Protein AF-A0A103ED69-F1 (afdb_monomer_lite)

pLDDT: mean 93.03, std 6.97, range [55.91, 98.5]

Foldseek 3Di:
DCCVPPVPVVVVCVVVVHDDDDDFFDACCPPPQQNVRNVRDQPPPQRRHPCSVDCVRPVNVVVVVVVCVVVVVDD

Secondary structure (DSSP, 8-state):
-HHHHHSSHHHHHHHTT----------STT-TTSTT-TT---SSS-SS-TTTTSTTSHHHHHHHHHHHHHHT---

Structure (mmCIF, N/CA/C/O backbone):
data_AF-A0A103ED69-F1
#
_entry.id   AF-A0A103ED69-F1
#
loop_
_atom_site.group_PDB
_atom_site.id
_atom_site.type_symbol
_atom_site.label_atom_id
_atom_site.label_alt_id
_atom_site.label_comp_id
_atom_site.label_asym_id
_atom_site.label_entity_id
_atom_site.label_seq_id
_atom_site.pdbx_PDB_ins_code
_atom_site.Cartn_x
_atom_site.Cartn_y
_atom_site.Cartn_z
_atom_site.occupancy
_atom_site.B_iso_or_equiv
_atom_site.auth_seq_id
_atom_site.auth_comp_id
_atom_site.auth_asym_id
_atom_site.auth_atom_id
_atom_site.pdbx_PDB_model_num
ATOM 1 N N . MET A 1 1 ? 5.060 10.712 8.856 1.00 78.06 1 MET A N 1
ATOM 2 C CA . MET A 1 1 ? 3.675 10.303 9.216 1.00 78.06 1 MET A CA 1
ATOM 3 C C . MET A 1 1 ? 2.596 11.354 8.888 1.00 78.06 1 MET A C 1
ATOM 5 O O . MET A 1 1 ? 1.456 11.171 9.295 1.00 78.06 1 MET A O 1
ATOM 9 N N . THR A 1 2 ? 2.889 12.425 8.140 1.00 95.50 2 THR A N 1
ATOM 10 C CA . THR A 1 2 ? 1.922 13.508 7.855 1.00 95.50 2 THR A CA 1
ATOM 11 C C . THR A 1 2 ? 0.639 13.018 7.182 1.00 95.50 2 THR A C 1
ATOM 13 O O . THR A 1 2 ? -0.444 13.390 7.617 1.00 95.50 2 THR A O 1
ATOM 16 N N . PHE A 1 3 ? 0.742 12.126 6.189 1.00 95.44 3 PHE A N 1
ATOM 17 C CA . PHE A 1 3 ? -0.425 11.580 5.487 1.00 95.44 3 PHE A CA 1
ATOM 18 C C . PHE A 1 3 ? -1.394 10.854 6.430 1.00 95.44 3 PHE A C 1
ATOM 20 O O . PHE A 1 3 ? -2.570 11.187 6.475 1.00 95.44 3 PHE A O 1
ATOM 27 N N . VAL A 1 4 ? -0.884 9.933 7.256 1.00 97.06 4 VAL A N 1
ATOM 28 C CA . VAL A 1 4 ? -1.695 9.159 8.215 1.00 97.06 4 VAL A CA 1
ATOM 29 C C . VAL A 1 4 ? -2.471 10.067 9.173 1.00 97.06 4 VAL A C 1
ATOM 31 O O . VAL A 1 4 ? -3.590 9.740 9.546 1.00 97.06 4 VAL A O 1
ATOM 34 N N . LYS A 1 5 ? -1.894 11.207 9.573 1.00 96.88 5 LYS A N 1
ATOM 35 C CA . LYS A 1 5 ? -2.530 12.148 10.508 1.00 96.88 5 LYS A CA 1
ATOM 36 C C . LYS A 1 5 ? -3.520 13.092 9.823 1.00 96.88 5 LYS A C 1
ATOM 38 O O . LYS A 1 5 ? -4.565 13.383 10.393 1.00 96.88 5 LYS A O 1
ATOM 43 N N . ASN A 1 6 ? -3.199 13.551 8.614 1.00 97.69 6 ASN A N 1
ATOM 44 C CA . ASN A 1 6 ? -3.867 14.703 8.004 1.00 97.69 6 ASN A CA 1
ATOM 45 C C . ASN A 1 6 ? -4.769 14.347 6.814 1.00 97.69 6 ASN A C 1
ATOM 47 O O . ASN A 1 6 ? -5.470 15.223 6.320 1.00 97.69 6 ASN A O 1
ATOM 51 N N . ALA A 1 7 ? -4.791 13.093 6.350 1.00 97.31 7 ALA A N 1
ATOM 52 C CA . ALA A 1 7 ? -5.661 12.676 5.245 1.00 97.31 7 ALA A CA 1
ATOM 53 C C . ALA A 1 7 ? -7.163 12.666 5.605 1.00 97.31 7 ALA A C 1
ATOM 55 O O . ALA A 1 7 ? -8.003 12.498 4.729 1.00 97.31 7 ALA A O 1
ATOM 56 N N . GLY A 1 8 ? -7.510 12.838 6.888 1.00 97.62 8 GLY A N 1
ATOM 57 C CA . GLY A 1 8 ? -8.894 12.973 7.355 1.00 97.62 8 GLY A CA 1
ATOM 58 C C . GLY A 1 8 ? -9.652 11.657 7.547 1.00 97.62 8 GLY A C 1
ATOM 59 O O . GLY A 1 8 ? -10.777 11.682 8.034 1.00 97.62 8 GLY A O 1
ATOM 60 N N . TYR A 1 9 ? -9.051 10.505 7.230 1.00 98.25 9 TYR A N 1
ATOM 61 C CA . TYR A 1 9 ? -9.743 9.217 7.353 1.00 98.25 9 TYR A CA 1
ATOM 62 C C . TYR A 1 9 ? -9.940 8.762 8.807 1.00 98.25 9 TYR A C 1
ATOM 64 O O . TYR A 1 9 ? -10.959 8.149 9.106 1.00 98.25 9 TYR A O 1
ATOM 72 N N . ASN A 1 10 ? -9.002 9.055 9.719 1.00 97.88 10 ASN A N 1
ATOM 73 C CA . ASN A 1 10 ? -9.040 8.484 11.076 1.00 97.88 10 ASN A CA 1
ATOM 74 C C . ASN A 1 10 ? -10.266 8.919 11.900 1.00 97.88 10 ASN A C 1
ATOM 76 O O . ASN A 1 10 ? -10.902 8.028 12.457 1.00 97.88 10 ASN A O 1
ATOM 80 N N . PRO A 1 11 ? -10.660 10.212 11.955 1.00 97.69 11 PRO A N 1
ATOM 81 C CA . PRO A 1 11 ? -11.851 10.611 12.712 1.00 97.69 11 PRO A CA 1
ATOM 82 C C . PRO A 1 11 ? -13.134 9.957 12.188 1.00 97.69 11 PRO A C 1
ATOM 84 O O . PRO A 1 11 ? -14.009 9.576 12.959 1.00 97.69 11 PRO A O 1
ATOM 87 N N . TRP A 1 12 ? -13.241 9.783 10.867 1.00 98.06 12 TRP A N 1
ATOM 88 C CA . TRP A 1 12 ? -14.375 9.079 10.276 1.00 98.06 12 TRP A CA 1
ATOM 89 C C . TRP A 1 12 ? -14.354 7.590 10.635 1.00 98.06 12 TRP A C 1
ATOM 91 O O . TRP A 1 12 ? -15.380 7.027 11.003 1.00 98.06 12 TRP A O 1
ATOM 101 N N . ALA A 1 13 ? -13.186 6.954 10.572 1.00 98.25 13 ALA A N 1
ATOM 102 C CA . ALA A 1 13 ? -13.038 5.538 10.877 1.00 98.25 13 ALA A CA 1
ATOM 103 C C . ALA A 1 13 ? -13.350 5.211 12.349 1.00 98.25 13 ALA A C 1
ATOM 105 O O . ALA A 1 13 ? -14.034 4.223 12.622 1.00 98.25 13 ALA A O 1
ATOM 106 N N . GLU A 1 14 ? -12.922 6.079 13.272 1.00 98.00 14 GLU A N 1
ATOM 107 C CA . GLU A 1 14 ? -13.221 6.004 14.708 1.00 98.00 14 GLU A CA 1
ATOM 108 C C . GLU A 1 14 ? -14.732 6.029 14.979 1.00 98.00 14 GLU A C 1
ATOM 110 O O . GLU A 1 14 ? -15.239 5.208 15.739 1.00 98.00 14 GLU A O 1
ATOM 115 N N . ALA A 1 15 ? -15.476 6.893 14.282 1.00 98.50 15 ALA A N 1
ATOM 116 C CA . ALA A 1 15 ? -16.929 6.989 14.419 1.00 98.50 15 ALA A CA 1
ATOM 117 C C . ALA A 1 15 ? -17.709 5.813 13.788 1.00 98.50 15 ALA A C 1
ATOM 119 O O . ALA A 1 15 ? -18.905 5.676 14.037 1.00 98.50 15 ALA A O 1
ATOM 120 N N . ASN A 1 16 ? -17.064 4.976 12.964 1.00 98.31 16 ASN A N 1
ATOM 121 C CA . ASN A 1 16 ? -17.724 3.949 12.144 1.00 98.31 16 ASN A CA 1
ATOM 122 C C . ASN A 1 16 ? -17.174 2.529 12.372 1.00 98.31 16 ASN A C 1
ATOM 124 O O . ASN A 1 16 ? -17.345 1.665 11.511 1.00 98.31 16 ASN A O 1
ATOM 128 N N . ASN A 1 17 ? -16.494 2.268 13.498 1.00 96.94 17 ASN A N 1
ATOM 129 C CA . ASN A 1 17 ? -15.889 0.960 13.812 1.00 96.94 17 ASN A CA 1
ATOM 130 C C . ASN A 1 17 ? -15.043 0.393 12.654 1.00 96.94 17 ASN A C 1
ATOM 132 O O . ASN A 1 17 ? -15.067 -0.805 12.366 1.00 96.94 17 ASN A O 1
ATOM 136 N N . THR A 1 18 ? -14.329 1.267 11.945 1.00 96.88 18 THR A N 1
ATOM 137 C CA . THR A 1 18 ? -13.574 0.914 10.740 1.00 96.88 18 THR A CA 1
ATOM 138 C C . THR A 1 18 ? -12.077 0.993 11.020 1.00 96.88 18 THR A C 1
ATOM 140 O O . THR A 1 18 ? -11.598 1.935 11.642 1.00 96.88 18 THR A O 1
ATOM 143 N N . ILE A 1 19 ? -11.309 0.020 10.525 1.00 95.88 19 ILE A N 1
ATOM 144 C CA . ILE A 1 19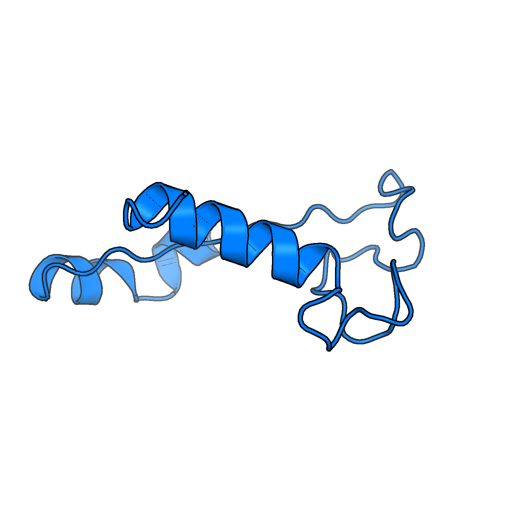 ? -9.840 0.063 10.549 1.00 95.88 19 ILE A CA 1
ATOM 145 C C . ILE A 1 19 ? -9.345 0.638 9.220 1.00 95.88 19 ILE A C 1
ATOM 147 O O . ILE A 1 19 ? -9.707 0.138 8.156 1.00 95.88 19 ILE A O 1
ATOM 151 N N . VAL A 1 20 ? -8.471 1.648 9.272 1.00 97.12 20 VAL A N 1
ATOM 152 C CA . VAL A 1 20 ? -7.790 2.188 8.084 1.00 97.12 20 VAL A CA 1
ATOM 153 C C . VAL A 1 20 ? -6.348 1.698 8.055 1.00 97.12 20 VAL A C 1
ATOM 155 O O . VAL A 1 20 ? -5.545 2.019 8.930 1.00 97.12 20 VAL A O 1
ATOM 158 N N . LEU A 1 21 ? -6.013 0.921 7.028 1.00 97.00 21 LEU A N 1
ATOM 159 C CA . LEU A 1 21 ? -4.653 0.464 6.771 1.00 97.00 21 LEU A CA 1
ATOM 160 C C . LEU A 1 21 ? -3.920 1.460 5.860 1.00 97.00 21 LEU A C 1
ATOM 162 O O . LEU A 1 21 ? -4.432 1.838 4.809 1.00 97.00 21 LEU A O 1
ATOM 166 N N . TYR A 1 22 ? -2.684 1.812 6.223 1.00 97.31 22 TYR A N 1
ATOM 167 C CA . TYR A 1 22 ? -1.813 2.703 5.451 1.00 97.31 22 TYR A CA 1
ATOM 168 C C . TYR A 1 22 ? -0.515 1.987 5.039 1.00 97.31 22 TYR A C 1
ATOM 170 O O . TYR A 1 22 ? 0.511 2.177 5.700 1.00 97.31 22 TYR A O 1
ATOM 178 N N . PRO A 1 23 ? -0.503 1.171 3.969 1.00 96.06 23 PRO A N 1
ATOM 179 C CA . PRO A 1 23 ? 0.721 0.531 3.492 1.00 96.06 23 PRO A CA 1
ATOM 180 C C . PRO A 1 23 ? 1.733 1.588 3.044 1.00 96.06 23 PRO A C 1
ATOM 182 O O . PRO A 1 23 ? 1.370 2.528 2.336 1.00 96.06 23 PRO A O 1
ATOM 185 N N . GLN A 1 24 ? 2.986 1.447 3.470 1.00 94.38 24 GLN A N 1
ATOM 186 C CA . GLN A 1 24 ? 4.055 2.392 3.151 1.00 94.38 24 GLN A CA 1
ATOM 187 C C . GLN A 1 24 ? 5.028 1.779 2.149 1.00 94.38 24 GLN A C 1
ATOM 189 O O . GLN A 1 24 ? 5.270 0.574 2.158 1.00 94.38 24 GLN A O 1
ATOM 194 N N . LEU A 1 25 ? 5.593 2.635 1.307 1.00 92.12 25 LEU A N 1
ATOM 195 C CA . LEU A 1 25 ? 6.696 2.315 0.414 1.00 92.12 25 LEU A CA 1
ATOM 196 C C . LEU A 1 25 ? 7.901 3.149 0.830 1.00 92.12 25 LEU A C 1
ATOM 198 O O . LEU A 1 25 ? 7.745 4.237 1.390 1.00 92.12 25 LEU A O 1
ATOM 202 N N . TYR A 1 26 ? 9.090 2.636 0.547 1.00 89.12 26 TYR A N 1
ATOM 203 C CA . TYR A 1 26 ? 10.323 3.396 0.669 1.00 89.12 26 TYR A CA 1
ATOM 204 C C . TYR A 1 26 ? 10.828 3.739 -0.735 1.00 89.12 26 TYR A C 1
ATOM 206 O O . TYR A 1 26 ? 10.750 2.925 -1.657 1.00 89.12 26 TYR A O 1
ATOM 214 N N . GLY A 1 27 ? 11.259 4.984 -0.910 1.00 90.00 27 GLY A N 1
ATOM 215 C CA . GLY A 1 27 ? 11.919 5.458 -2.123 1.00 90.00 27 GLY A CA 1
ATOM 216 C C . GLY A 1 27 ? 13.425 5.536 -1.919 1.00 90.00 27 GLY A C 1
ATOM 217 O O . GLY A 1 27 ? 13.973 4.831 -1.075 1.00 90.00 27 GLY A O 1
ATOM 218 N N . GLY A 1 28 ? 14.057 6.444 -2.655 1.00 89.25 28 GLY A N 1
ATOM 219 C CA . GLY A 1 28 ? 15.482 6.727 -2.542 1.00 89.25 28 GLY A CA 1
ATOM 220 C C . GLY A 1 28 ? 16.360 5.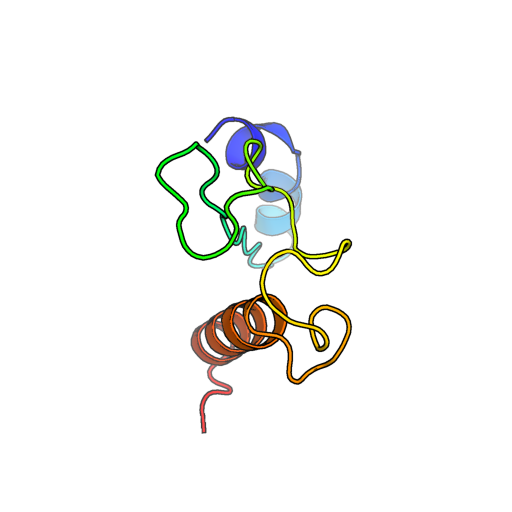876 -3.458 1.00 89.25 28 GLY A C 1
ATOM 221 O O . GLY A 1 28 ? 15.930 4.881 -4.041 1.00 89.25 28 GLY A O 1
ATOM 222 N N . ALA A 1 29 ? 17.610 6.313 -3.612 1.00 87.19 29 ALA A N 1
AT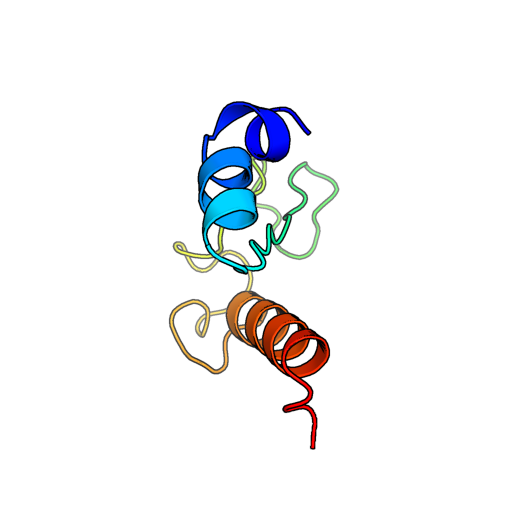OM 223 C CA . ALA A 1 29 ? 18.602 5.641 -4.454 1.00 87.19 29 ALA A CA 1
ATOM 224 C C . ALA A 1 29 ? 19.053 4.292 -3.862 1.00 87.19 29 ALA A C 1
ATOM 226 O O . ALA A 1 29 ? 19.593 3.444 -4.568 1.00 87.19 29 ALA A O 1
ATOM 227 N N . GLU A 1 30 ? 18.811 4.087 -2.570 1.00 87.56 30 GLU A N 1
ATOM 228 C CA . GLU A 1 30 ? 19.018 2.842 -1.841 1.00 87.56 30 GLU A CA 1
ATOM 229 C C . GLU A 1 30 ? 17.975 1.762 -2.169 1.00 87.56 30 GLU A C 1
ATOM 231 O O . GLU A 1 30 ? 18.181 0.594 -1.834 1.00 87.56 30 GLU A O 1
ATOM 236 N N . ASN A 1 31 ? 16.863 2.117 -2.826 1.00 89.75 31 ASN A N 1
ATOM 237 C CA . ASN A 1 31 ? 15.863 1.145 -3.247 1.00 89.75 31 ASN A CA 1
ATOM 238 C C . ASN A 1 31 ? 16.328 0.372 -4.489 1.00 89.75 31 ASN A C 1
ATOM 240 O O . ASN A 1 31 ? 15.997 0.703 -5.627 1.00 89.75 31 ASN A O 1
ATOM 244 N N . THR A 1 32 ? 17.073 -0.706 -4.251 1.00 89.44 32 THR A N 1
ATOM 245 C CA . THR A 1 32 ? 17.575 -1.608 -5.296 1.00 89.44 32 THR A CA 1
ATOM 246 C C . THR A 1 32 ? 16.482 -2.443 -5.968 1.00 89.44 32 THR A C 1
ATOM 248 O O . THR A 1 32 ? 16.695 -2.929 -7.076 1.00 89.44 32 THR A O 1
ATOM 251 N N . GLU A 1 33 ? 15.308 -2.589 -5.347 1.00 88.00 33 GLU A N 1
ATOM 252 C CA . GLU A 1 33 ? 14.164 -3.313 -5.919 1.00 88.00 33 GLU A CA 1
ATOM 253 C C . GLU A 1 33 ? 13.384 -2.482 -6.946 1.00 88.00 33 GLU A C 1
ATOM 255 O O . GLU A 1 33 ? 12.657 -3.046 -7.767 1.00 88.00 33 GLU A O 1
ATOM 260 N N . ALA A 1 34 ? 13.510 -1.155 -6.888 1.00 90.81 34 ALA A N 1
ATOM 261 C CA . ALA A 1 34 ? 12.879 -0.213 -7.803 1.00 90.81 34 ALA A CA 1
ATOM 262 C C . ALA A 1 34 ? 13.793 1.012 -8.043 1.00 90.81 34 ALA A C 1
ATOM 264 O O . ALA A 1 34 ? 13.441 2.124 -7.640 1.00 90.81 34 ALA A O 1
ATOM 265 N N . PRO A 1 35 ? 14.953 0.855 -8.716 1.00 90.44 35 PRO A N 1
ATOM 266 C CA . PRO A 1 35 ? 15.986 1.900 -8.794 1.00 90.44 35 PRO A CA 1
ATOM 267 C C . PRO A 1 35 ? 15.529 3.199 -9.471 1.00 90.44 35 PRO A C 1
ATOM 269 O O . PRO A 1 35 ? 16.045 4.277 -9.188 1.00 90.44 35 PRO A O 1
ATOM 272 N N . SER A 1 36 ? 14.552 3.112 -10.377 1.00 91.69 36 SER A N 1
ATOM 273 C CA . SER A 1 36 ? 13.956 4.265 -11.063 1.00 91.69 36 SER A CA 1
ATOM 274 C C . SER A 1 36 ? 12.819 4.931 -10.274 1.00 91.69 36 SER A C 1
ATOM 276 O O . SER A 1 36 ? 12.295 5.959 -10.703 1.00 91.69 36 SER A O 1
ATOM 278 N N . ASN A 1 37 ? 12.452 4.397 -9.105 1.00 93.69 37 ASN A N 1
ATOM 279 C CA . ASN A 1 37 ? 11.373 4.888 -8.252 1.00 93.69 37 ASN A CA 1
ATOM 280 C C . ASN A 1 37 ? 11.898 5.709 -7.062 1.00 93.69 37 ASN A C 1
ATOM 282 O O . ASN A 1 37 ? 11.643 5.407 -5.892 1.00 93.69 37 ASN A O 1
ATOM 286 N N . LEU A 1 38 ? 12.624 6.787 -7.358 1.00 93.62 38 LEU A N 1
ATOM 287 C CA . LEU A 1 38 ? 13.277 7.609 -6.330 1.00 93.62 38 LEU A CA 1
ATOM 288 C C . LEU A 1 38 ? 12.292 8.238 -5.330 1.00 93.62 38 LEU A C 1
ATOM 290 O O . LEU A 1 38 ? 12.665 8.513 -4.193 1.00 93.62 38 LEU A O 1
ATOM 294 N N . LEU A 1 39 ? 11.034 8.442 -5.730 1.00 93.88 39 LEU A N 1
ATOM 295 C CA . LEU A 1 39 ? 9.994 9.056 -4.898 1.00 93.88 39 LEU A CA 1
ATOM 296 C C . LEU A 1 39 ? 9.182 8.043 -4.071 1.00 93.88 39 LEU A C 1
ATOM 298 O O . LEU A 1 39 ? 8.306 8.455 -3.313 1.00 93.88 39 LEU A O 1
ATOM 302 N N . GLY A 1 40 ? 9.444 6.735 -4.197 1.00 93.00 40 GLY A N 1
ATOM 303 C CA . GLY A 1 40 ? 8.707 5.707 -3.451 1.00 93.00 40 GLY A CA 1
ATOM 304 C C . GLY A 1 40 ? 7.236 5.596 -3.869 1.00 93.00 40 GLY A C 1
ATOM 305 O O . GLY A 1 40 ? 6.356 5.348 -3.044 1.00 93.00 40 GLY A O 1
ATOM 306 N N . CYS A 1 41 ? 6.947 5.806 -5.151 1.00 93.62 41 CYS A N 1
ATOM 307 C CA . CYS A 1 41 ? 5.622 5.651 -5.734 1.00 93.62 41 CYS A CA 1
ATOM 308 C C . CYS A 1 41 ? 5.161 4.187 -5.713 1.00 93.62 41 CYS A C 1
ATOM 310 O O . CYS A 1 41 ? 5.963 3.251 -5.699 1.00 93.62 41 CYS A O 1
ATOM 312 N N . ARG A 1 42 ? 3.844 3.975 -5.781 1.00 94.50 42 ARG A N 1
ATOM 313 C CA . ARG A 1 42 ? 3.292 2.645 -6.069 1.00 94.50 42 ARG A CA 1
ATOM 314 C C . ARG A 1 42 ? 3.756 2.173 -7.439 1.00 94.50 42 ARG A C 1
ATOM 316 O O . ARG A 1 42 ? 3.922 2.981 -8.351 1.00 94.50 42 ARG A O 1
ATOM 323 N N . ASP A 1 43 ? 3.952 0.868 -7.566 1.00 93.38 43 ASP A N 1
ATOM 324 C CA . ASP A 1 43 ? 4.360 0.269 -8.828 1.00 93.38 43 ASP A CA 1
ATOM 325 C C . ASP A 1 43 ? 3.171 0.279 -9.797 1.00 93.38 43 ASP A C 1
ATOM 327 O O . ASP A 1 43 ? 2.305 -0.591 -9.748 1.00 93.38 43 ASP A O 1
ATOM 331 N N . TRP A 1 44 ? 3.089 1.336 -10.606 1.00 91.94 44 TRP A N 1
ATOM 332 C CA . TRP A 1 44 ? 2.128 1.505 -11.704 1.00 91.94 44 TRP A CA 1
ATOM 333 C C . TRP A 1 44 ? 2.833 1.683 -13.066 1.00 91.94 44 TRP A C 1
ATOM 335 O O . TRP A 1 44 ? 2.185 1.728 -14.107 1.00 91.94 44 TRP A O 1
ATOM 345 N N . TRP A 1 45 ? 4.166 1.761 -13.042 1.00 90.75 45 TRP A N 1
ATOM 346 C CA . TRP A 1 45 ? 5.040 1.941 -14.202 1.00 90.75 45 TRP A CA 1
ATOM 347 C C . TRP A 1 45 ? 6.000 0.767 -14.405 1.00 90.75 45 TRP A C 1
ATOM 349 O O . TRP A 1 45 ? 6.981 0.912 -15.124 1.00 90.75 45 TRP A O 1
ATOM 359 N N . GLU A 1 46 ? 5.734 -0.382 -13.781 1.00 92.75 46 GLU A N 1
ATOM 360 C CA . GLU A 1 46 ? 6.585 -1.568 -13.898 1.00 92.75 46 GLU A CA 1
ATOM 361 C C . GLU A 1 46 ? 7.993 -1.383 -13.305 1.00 92.75 46 GLU A C 1
ATOM 363 O O . GLU A 1 46 ? 9.001 -1.823 -13.852 1.00 92.75 46 GLU A O 1
ATOM 368 N N . TYR A 1 47 ? 8.082 -0.730 -12.151 1.00 91.81 47 TYR A N 1
ATOM 369 C CA . TYR A 1 47 ? 9.354 -0.501 -11.474 1.00 91.81 47 TYR A CA 1
ATOM 370 C C . TYR A 1 47 ? 10.011 -1.779 -10.957 1.00 91.81 47 TYR A C 1
ATOM 372 O O . TYR A 1 47 ? 11.238 -1.859 -10.929 1.00 91.81 47 TYR A O 1
ATOM 380 N N . ASN A 1 48 ? 9.210 -2.750 -10.513 1.00 88.19 48 ASN A N 1
ATOM 381 C CA . ASN A 1 48 ? 9.705 -3.969 -9.877 1.00 88.19 48 ASN A CA 1
ATOM 382 C C . ASN A 1 48 ? 9.292 -5.245 -10.627 1.00 88.19 48 ASN A C 1
ATOM 384 O O . ASN A 1 48 ? 10.020 -6.237 -10.611 1.00 88.19 48 ASN A O 1
ATOM 388 N N . SER A 1 49 ? 8.121 -5.262 -11.275 1.00 90.38 49 SER A N 1
ATOM 389 C CA . SER A 1 49 ? 7.626 -6.453 -11.974 1.00 90.38 49 SER A CA 1
ATOM 390 C C . SER A 1 49 ? 6.636 -6.129 -13.092 1.00 90.38 49 SER A C 1
ATOM 392 O O . SER A 1 49 ? 5.670 -5.417 -12.847 1.00 90.38 49 SER A O 1
ATOM 394 N N . MET A 1 50 ? 6.737 -6.816 -14.241 1.00 95.31 50 MET A N 1
ATOM 395 C CA . MET A 1 50 ? 5.703 -6.864 -15.304 1.00 95.31 50 MET A CA 1
ATOM 396 C C . MET A 1 50 ? 4.291 -7.208 -14.802 1.00 95.31 50 MET A C 1
ATOM 398 O O . MET A 1 50 ? 3.296 -6.947 -15.471 1.00 95.31 50 MET A O 1
ATOM 402 N N . LYS A 1 51 ? 4.175 -7.827 -13.621 1.00 96.06 51 LYS A N 1
ATOM 403 C CA . LYS A 1 51 ? 2.894 -8.227 -13.024 1.00 96.06 51 LYS A CA 1
ATOM 404 C C . LYS A 1 51 ? 2.302 -7.163 -12.094 1.00 96.06 51 LYS A C 1
ATOM 406 O O . LYS A 1 51 ? 1.322 -7.483 -11.419 1.00 96.06 51 LYS A O 1
ATOM 411 N N . TYR A 1 52 ? 2.872 -5.955 -12.030 1.00 94.38 52 TYR A N 1
ATOM 412 C CA . TYR A 1 52 ? 2.550 -4.907 -11.049 1.00 94.38 52 TYR A CA 1
ATOM 413 C C . TYR A 1 52 ? 1.046 -4.633 -10.888 1.00 94.38 52 TYR A C 1
ATOM 415 O O . TYR A 1 52 ? 0.559 -4.540 -9.764 1.00 94.38 52 TYR A O 1
ATOM 423 N N . ALA A 1 53 ? 0.295 -4.598 -11.995 1.00 95.12 53 ALA A N 1
ATOM 424 C CA . ALA A 1 53 ? -1.144 -4.322 -12.005 1.00 95.12 53 ALA A CA 1
ATOM 425 C C . ALA A 1 53 ? -2.034 -5.559 -11.768 1.00 95.12 53 ALA A C 1
ATOM 427 O O . ALA A 1 53 ? -3.259 -5.457 -11.778 1.00 95.12 53 ALA A O 1
ATOM 428 N N . THR A 1 54 ? -1.450 -6.745 -11.579 1.00 96.31 54 THR A N 1
ATOM 429 C CA . THR A 1 54 ? -2.189 -8.004 -11.397 1.00 96.31 54 THR A CA 1
ATOM 430 C C . THR A 1 54 ? -2.177 -8.451 -9.935 1.00 96.31 54 THR A C 1
ATOM 432 O O . THR A 1 54 ? -1.320 -8.048 -9.149 1.00 96.31 54 THR A O 1
ATOM 435 N N . HIS A 1 55 ? -3.047 -9.400 -9.574 1.00 96.31 55 HIS A N 1
ATOM 436 C CA . HIS A 1 55 ? -3.003 -10.053 -8.255 1.00 96.31 55 HIS A CA 1
ATOM 437 C C . HIS A 1 55 ? -1.678 -10.783 -7.975 1.00 96.31 55 HIS A C 1
ATOM 439 O O . HIS A 1 55 ? -1.376 -11.106 -6.828 1.00 96.31 55 HIS A O 1
ATOM 445 N N . ALA A 1 56 ? -0.876 -11.053 -9.009 1.00 96.19 56 ALA A N 1
ATOM 446 C CA . ALA A 1 56 ? 0.427 -11.676 -8.856 1.00 96.19 56 ALA A CA 1
ATOM 447 C C . ALA A 1 56 ? 1.561 -10.675 -8.552 1.00 96.19 56 ALA A C 1
ATOM 449 O O . ALA A 1 56 ? 2.670 -11.132 -8.265 1.00 96.19 56 ALA A O 1
ATOM 450 N N . GLY A 1 57 ? 1.301 -9.363 -8.607 1.00 95.62 57 GLY A N 1
ATOM 451 C CA . GLY A 1 57 ? 2.278 -8.304 -8.348 1.00 95.62 57 GLY A CA 1
ATOM 452 C C . GLY A 1 57 ? 2.729 -8.243 -6.887 1.00 95.62 57 GLY A C 1
ATOM 453 O O . GLY A 1 57 ? 1.944 -8.492 -5.971 1.00 95.62 57 GLY A O 1
ATOM 454 N N . ASN A 1 58 ? 3.996 -7.890 -6.662 1.00 94.25 58 ASN A N 1
ATOM 455 C CA . ASN A 1 58 ? 4.613 -7.928 -5.331 1.00 94.25 58 ASN A CA 1
ATOM 456 C C . ASN A 1 58 ? 3.924 -6.978 -4.338 1.00 94.25 58 ASN A C 1
ATOM 458 O O . ASN A 1 58 ? 3.538 -7.407 -3.250 1.00 94.25 58 ASN A O 1
ATOM 462 N N . GLN A 1 59 ? 3.662 -5.725 -4.736 1.00 95.25 59 GLN A N 1
ATOM 463 C CA . GLN A 1 59 ? 2.940 -4.766 -3.888 1.00 95.25 59 GLN A CA 1
ATOM 464 C C . GLN A 1 59 ? 1.499 -5.221 -3.598 1.00 95.25 59 GLN A C 1
ATOM 466 O O . GLN A 1 59 ? 1.032 -5.112 -2.465 1.00 95.25 59 GLN A O 1
ATOM 471 N N . MET A 1 60 ? 0.807 -5.792 -4.591 1.00 96.06 60 MET A N 1
ATOM 472 C CA . MET A 1 60 ? -0.565 -6.289 -4.430 1.00 96.06 60 MET A CA 1
ATOM 473 C C . MET A 1 60 ? -0.633 -7.467 -3.453 1.00 96.06 60 MET A C 1
ATOM 475 O O . MET A 1 60 ? -1.474 -7.470 -2.551 1.00 96.06 60 MET A O 1
ATOM 479 N N . LYS A 1 61 ? 0.286 -8.433 -3.576 1.00 96.38 61 LYS A N 1
ATOM 480 C CA . LYS A 1 61 ? 0.410 -9.555 -2.635 1.00 96.38 61 LYS A CA 1
ATOM 481 C C . LYS A 1 61 ? 0.708 -9.080 -1.218 1.00 96.38 61 LYS A C 1
ATOM 483 O O . LYS A 1 61 ? 0.079 -9.565 -0.282 1.00 96.38 61 LYS A O 1
ATOM 488 N N . ALA A 1 62 ? 1.625 -8.125 -1.061 1.00 95.56 62 ALA A N 1
ATOM 489 C CA . ALA A 1 62 ? 1.981 -7.582 0.245 1.00 95.56 62 ALA A CA 1
ATOM 490 C C . ALA A 1 62 ? 0.774 -6.920 0.930 1.00 95.56 62 ALA A C 1
ATOM 492 O O . ALA A 1 62 ? 0.451 -7.260 2.068 1.00 95.56 62 ALA A O 1
ATOM 493 N N . VAL A 1 63 ? 0.050 -6.039 0.227 1.00 96.31 63 VAL A N 1
ATOM 494 C CA . VAL A 1 63 ? -1.161 -5.400 0.774 1.00 96.31 63 VAL A CA 1
ATOM 495 C C . VAL A 1 63 ? -2.222 -6.444 1.122 1.00 96.31 63 VAL A C 1
ATOM 497 O O . VAL A 1 63 ? -2.792 -6.386 2.212 1.00 96.31 63 VAL A O 1
ATOM 500 N N . LYS A 1 64 ? -2.455 -7.433 0.248 1.00 96.44 64 LYS A N 1
ATOM 501 C CA . LYS A 1 64 ? -3.426 -8.506 0.503 1.00 96.44 64 LYS A CA 1
ATOM 502 C C . LYS A 1 64 ? -3.067 -9.333 1.738 1.00 96.44 64 LYS A C 1
ATOM 504 O O . LYS A 1 64 ? -3.948 -9.592 2.549 1.00 96.44 64 LYS A O 1
ATOM 509 N N . ALA A 1 65 ? -1.794 -9.676 1.925 1.00 96.88 65 ALA A N 1
ATOM 510 C CA . ALA A 1 65 ? -1.335 -10.412 3.101 1.00 96.88 65 ALA A CA 1
ATOM 511 C C . ALA A 1 65 ? -1.574 -9.631 4.407 1.00 96.88 65 ALA A C 1
ATOM 513 O O . ALA A 1 65 ? -2.000 -10.211 5.406 1.00 96.88 65 ALA A O 1
ATOM 514 N N . ILE A 1 66 ? -1.360 -8.308 4.402 1.00 96.56 66 ILE A N 1
ATOM 515 C CA . ILE A 1 66 ? -1.648 -7.461 5.570 1.00 96.56 66 ILE A CA 1
ATOM 516 C C . ILE A 1 66 ? -3.157 -7.427 5.850 1.00 96.56 66 ILE A C 1
ATOM 518 O O . ILE A 1 66 ? -3.572 -7.586 6.999 1.00 96.56 66 ILE A O 1
ATOM 522 N N . VAL A 1 67 ? -3.982 -7.265 4.812 1.00 96.31 67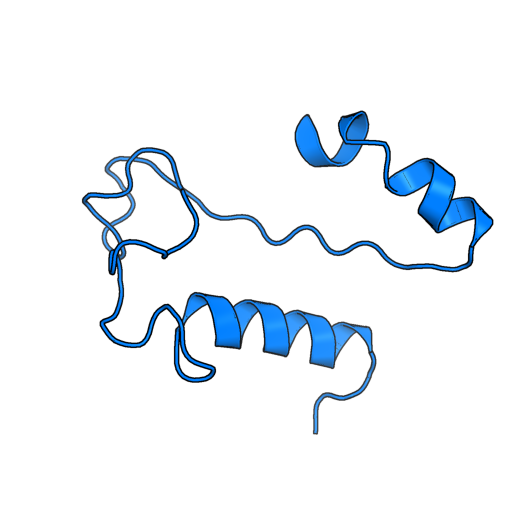 VAL A N 1
ATOM 523 C CA . VAL A 1 67 ? -5.449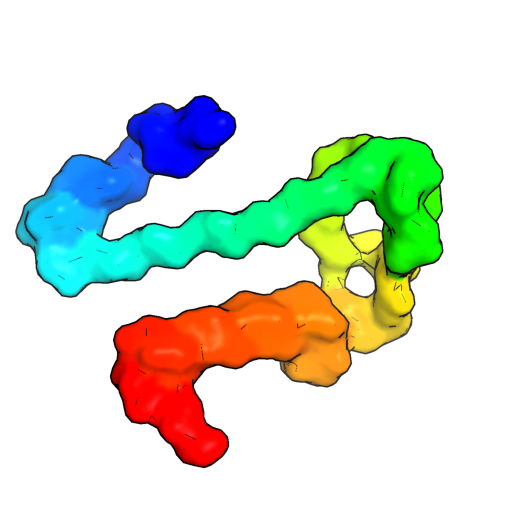 -7.293 4.940 1.00 96.31 67 VAL A CA 1
ATOM 524 C C . VAL A 1 67 ? -5.929 -8.635 5.498 1.00 96.31 67 VAL A C 1
ATOM 52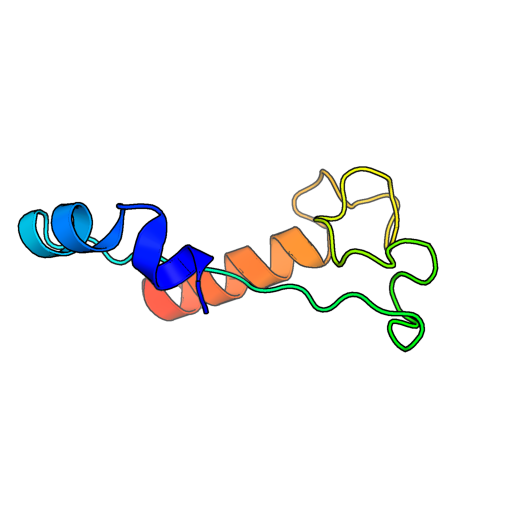6 O O . VAL A 1 67 ? -6.745 -8.653 6.419 1.00 96.31 67 VAL A O 1
ATOM 529 N N . ASP A 1 68 ? -5.394 -9.753 5.008 1.00 96.12 68 ASP A N 1
ATOM 530 C CA . ASP A 1 68 ? -5.741 -11.096 5.488 1.00 96.12 68 ASP A CA 1
ATOM 531 C C . ASP A 1 68 ? -5.358 -11.294 6.949 1.00 96.12 68 ASP A C 1
ATOM 533 O O . ASP A 1 68 ? -6.133 -11.846 7.733 1.00 96.12 68 ASP A O 1
ATOM 537 N N . ARG A 1 69 ? -4.192 -10.780 7.348 1.00 95.38 69 ARG A N 1
ATOM 538 C CA . ARG A 1 69 ? -3.756 -10.832 8.741 1.00 95.38 69 ARG A CA 1
ATOM 539 C C . ARG A 1 69 ? -4.680 -10.036 9.663 1.00 95.38 69 ARG A C 1
ATOM 541 O O . ARG A 1 69 ? -5.017 -10.537 10.732 1.00 95.38 69 ARG A O 1
ATOM 548 N N . ILE A 1 70 ? -5.077 -8.825 9.269 1.00 94.81 70 ILE A N 1
ATOM 549 C CA . ILE A 1 70 ? -5.924 -7.941 10.091 1.00 94.81 70 ILE A CA 1
ATOM 550 C C . ILE A 1 70 ? -7.361 -8.463 10.172 1.00 94.81 70 ILE A C 1
ATOM 552 O O . ILE A 1 70 ? -7.977 -8.403 11.231 1.00 94.81 70 ILE A O 1
ATOM 556 N N . SER A 1 71 ? -7.890 -8.996 9.072 1.00 94.31 71 SER A N 1
ATOM 557 C CA . SER A 1 71 ? -9.264 -9.510 9.004 1.00 94.31 71 SER A CA 1
ATOM 558 C C . SER A 1 71 ? -9.438 -10.914 9.596 1.00 94.31 71 SER A C 1
ATOM 560 O O . SER A 1 71 ? -10.557 -11.417 9.638 1.00 94.31 71 SER A O 1
ATOM 562 N N . GLY A 1 72 ? -8.354 -11.568 10.034 1.00 87.50 72 GLY A N 1
ATOM 563 C CA . GLY A 1 72 ? -8.386 -12.967 10.477 1.00 87.50 72 GLY A CA 1
ATOM 564 C C . GLY A 1 72 ? -8.615 -13.968 9.336 1.00 87.50 72 GLY A C 1
ATOM 565 O O . GLY A 1 72 ? -8.902 -15.132 9.592 1.00 87.50 72 GLY A O 1
ATOM 566 N N . GLY A 1 73 ? -8.492 -13.522 8.082 1.00 76.12 73 GLY A N 1
ATOM 567 C CA . GLY A 1 73 ? -8.676 -14.322 6.870 1.00 76.12 73 GLY A CA 1
ATOM 568 C C . GLY A 1 73 ? -7.426 -15.066 6.393 1.00 76.12 73 GLY A C 1
ATOM 569 O O . GLY A 1 73 ? -7.485 -15.738 5.364 1.00 76.12 73 GLY A O 1
ATOM 570 N N . ALA A 1 74 ? -6.299 -14.952 7.103 1.00 62.56 74 ALA A N 1
ATOM 571 C CA . ALA A 1 74 ? -5.110 -15.751 6.826 1.00 62.56 74 ALA A CA 1
ATOM 572 C C . ALA A 1 74 ? -5.429 -17.239 7.065 1.00 62.56 74 ALA A C 1
ATOM 574 O O . ALA A 1 74 ? -5.605 -17.658 8.208 1.00 62.56 74 ALA A O 1
ATOM 575 N N . LYS A 1 75 ? -5.548 -18.007 5.979 1.00 55.91 75 LYS A N 1
ATOM 576 C CA . LYS A 1 75 ? -5.566 -19.473 6.015 1.00 55.91 75 LYS A CA 1
ATOM 577 C C . LYS A 1 75 ? -4.148 -20.014 5.973 1.00 55.91 75 LYS A C 1
ATOM 579 O O . LYS A 1 75 ? -3.348 -19.454 5.189 1.00 55.91 75 LYS A O 1
#

Sequence (75 aa):
MTFVKNAGYNPWAEANNTIVLYPQLYGGAENTEAPSNLLGCRDWWEYNSMKYATHAGNQMKAVKAIVDRISGGAK

Radius of gyration: 14.77 Å; chains: 1; bounding box: 37×34×30 Å